Protein AF-A0A9E5PLN3-F1 (afdb_monomer_lite)

Sequence (137 aa):
MQHKYHWGDFGAITVQDPLSGEPTGYPQFKKYLASNLAGMTVNLRQGQTDNARRQFEGFRERFAALSNSCRGCHEKESRYFVDREMQDAVAELGRVFKSRTVPADAVAALAQKIGRESCSKCHLVHVPASLSGVSRR

Structure (mmCIF, N/CA/C/O backbone):
data_AF-A0A9E5PLN3-F1
#
_entry.id   AF-A0A9E5PLN3-F1
#
loop_
_atom_site.group_PDB
_atom_site.id
_atom_site.type_symbol
_atom_site.label_atom_id
_atom_site.label_alt_id
_atom_site.label_comp_id
_atom_site.label_asym_id
_atom_site.label_entity_id
_atom_site.label_seq_id
_atom_site.pdbx_PDB_ins_code
_atom_site.Cartn_x
_atom_site.Cartn_y
_atom_site.Cartn_z
_atom_site.occupancy
_atom_site.B_iso_or_equiv
_atom_site.auth_seq_id
_atom_site.auth_comp_id
_atom_site.auth_asym_id
_atom_site.auth_atom_id
_atom_site.pdbx_PDB_model_num
ATOM 1 N N . MET A 1 1 ? 26.065 13.540 -21.372 1.00 37.78 1 MET A N 1
ATOM 2 C CA . MET A 1 1 ? 26.007 12.363 -20.472 1.00 37.78 1 MET A CA 1
ATOM 3 C C . MET A 1 1 ? 24.552 11.962 -20.313 1.00 37.78 1 MET A C 1
ATOM 5 O O . MET A 1 1 ? 23.839 12.713 -19.673 1.00 37.78 1 MET A O 1
ATOM 9 N N . GLN A 1 2 ? 24.118 10.877 -20.955 1.00 43.66 2 GLN A N 1
ATOM 10 C CA . GLN A 1 2 ? 22.781 10.237 -20.936 1.00 43.66 2 GLN A CA 1
ATOM 11 C C . GLN A 1 2 ? 22.874 9.301 -22.158 1.00 43.66 2 GLN A C 1
ATOM 13 O O . GLN A 1 2 ? 23.198 9.790 -23.227 1.00 43.66 2 GLN A O 1
ATOM 18 N N . HIS A 1 3 ? 22.893 7.971 -22.107 1.00 40.16 3 HIS A N 1
ATOM 19 C CA . HIS A 1 3 ? 21.947 7.024 -21.536 1.00 40.16 3 HIS A CA 1
ATOM 20 C C . HIS A 1 3 ? 22.723 5.724 -21.252 1.00 40.16 3 HIS A C 1
ATOM 22 O O . HIS A 1 3 ? 23.268 5.129 -22.176 1.00 40.16 3 HIS A O 1
ATOM 28 N N . LYS A 1 4 ? 22.831 5.290 -19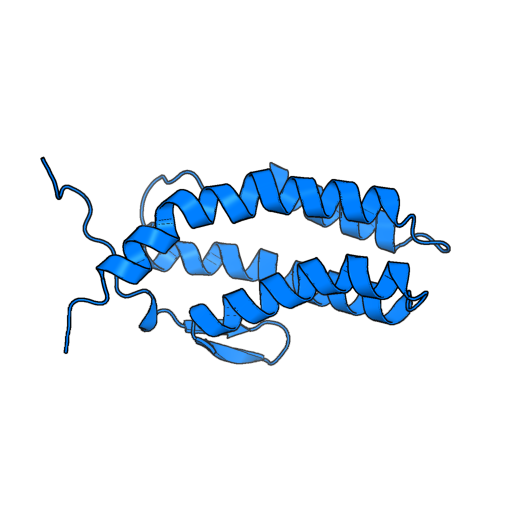.992 1.00 45.66 4 LYS A N 1
ATOM 29 C CA . LYS A 1 4 ? 23.442 3.984 -19.648 1.00 45.66 4 LYS A CA 1
ATOM 30 C C . LYS A 1 4 ? 22.412 2.961 -19.155 1.00 45.66 4 LYS A C 1
ATOM 32 O O . LYS A 1 4 ? 22.775 1.839 -18.829 1.00 45.66 4 LYS A O 1
ATOM 37 N N . TYR A 1 5 ? 21.140 3.358 -19.110 1.00 54.81 5 TYR A N 1
ATOM 38 C CA . TYR A 1 5 ? 20.028 2.541 -18.643 1.00 54.81 5 TYR A CA 1
ATOM 39 C C . TYR A 1 5 ? 18.953 2.495 -19.727 1.00 54.81 5 TYR A C 1
ATOM 41 O O . TYR A 1 5 ? 18.386 3.530 -20.081 1.00 54.81 5 TYR A O 1
ATOM 49 N N . HIS A 1 6 ? 18.706 1.298 -20.256 1.00 61.59 6 HIS A N 1
ATOM 50 C CA . HIS A 1 6 ? 17.551 1.003 -21.095 1.00 61.59 6 HIS A CA 1
ATOM 51 C C . HIS A 1 6 ? 16.418 0.561 -20.172 1.00 61.59 6 HIS A C 1
ATOM 53 O O . HIS A 1 6 ? 16.505 -0.489 -19.539 1.00 61.59 6 HIS A O 1
ATOM 59 N N . TRP A 1 7 ? 15.392 1.398 -20.049 1.00 74.06 7 TRP A N 1
ATOM 60 C CA . TRP A 1 7 ? 14.181 1.071 -19.303 1.00 74.06 7 TRP A CA 1
ATOM 61 C C . TRP A 1 7 ? 13.188 0.374 -20.233 1.00 74.06 7 TRP A C 1
ATOM 63 O O . TRP A 1 7 ? 13.032 0.790 -21.381 1.00 74.06 7 TRP A O 1
ATOM 73 N N . GLY A 1 8 ? 12.541 -0.686 -19.748 1.00 75.56 8 GLY A N 1
ATOM 74 C CA . GLY A 1 8 ? 11.485 -1.377 -20.490 1.00 75.56 8 GLY A CA 1
ATOM 75 C C . GLY A 1 8 ? 10.203 -0.546 -20.613 1.00 75.56 8 GLY A C 1
ATOM 76 O O . GLY A 1 8 ? 10.054 0.502 -19.978 1.00 75.56 8 GLY A O 1
ATOM 77 N N . ASP A 1 9 ? 9.253 -1.035 -21.411 1.00 82.06 9 ASP A N 1
ATOM 78 C CA . ASP A 1 9 ? 7.926 -0.429 -21.522 1.00 82.06 9 ASP A CA 1
ATOM 79 C C . ASP A 1 9 ? 7.068 -0.772 -20.293 1.00 82.06 9 ASP A C 1
ATOM 81 O O . ASP A 1 9 ? 6.561 -1.884 -20.144 1.00 82.06 9 ASP A O 1
ATOM 85 N N . PHE A 1 10 ? 6.872 0.212 -19.414 1.00 82.88 10 PHE A N 1
ATOM 86 C CA . PHE A 1 10 ? 6.015 0.077 -18.235 1.00 82.88 10 PHE A CA 1
ATOM 87 C C . PHE A 1 10 ? 4.538 -0.160 -18.587 1.00 82.88 10 PHE A C 1
ATOM 89 O O . PHE A 1 10 ? 3.806 -0.706 -17.762 1.00 82.88 10 PHE A O 1
ATOM 96 N N . GLY A 1 11 ? 4.089 0.253 -19.777 1.00 83.62 11 GLY A N 1
ATOM 97 C CA . GLY A 1 11 ? 2.731 0.028 -20.274 1.00 83.62 11 GLY A CA 1
ATOM 98 C C . GLY A 1 11 ? 2.473 -1.423 -20.678 1.00 83.62 11 GLY A C 1
ATOM 99 O O . GLY A 1 11 ? 1.337 -1.881 -20.583 1.00 83.62 11 GLY A O 1
ATOM 100 N N . ALA A 1 12 ? 3.522 -2.158 -21.049 1.00 85.69 12 ALA A N 1
ATOM 101 C CA . ALA A 1 12 ? 3.446 -3.583 -21.360 1.00 85.69 12 ALA A CA 1
ATOM 102 C C . ALA A 1 12 ? 3.421 -4.474 -20.101 1.00 85.69 12 ALA A C 1
ATOM 104 O O . ALA A 1 12 ? 3.084 -5.656 -20.184 1.00 85.69 12 ALA A O 1
ATOM 105 N N . ILE A 1 13 ? 3.755 -3.929 -18.923 1.00 88.31 13 ILE A N 1
ATOM 106 C CA . ILE A 1 13 ? 3.745 -4.692 -17.671 1.00 88.31 13 ILE A CA 1
ATOM 107 C C . ILE A 1 13 ? 2.298 -4.966 -17.253 1.00 88.31 13 ILE A C 1
ATOM 109 O O . ILE A 1 13 ? 1.513 -4.053 -16.981 1.00 88.31 13 ILE A O 1
ATOM 113 N N . THR A 1 14 ? 1.981 -6.250 -17.121 1.00 91.94 14 THR A N 1
ATOM 114 C CA . THR A 1 14 ? 0.718 -6.734 -16.563 1.00 91.94 14 THR A CA 1
ATOM 115 C C . THR A 1 14 ? 0.990 -7.438 -15.241 1.00 91.94 14 THR A C 1
ATOM 117 O O . THR A 1 14 ? 1.942 -8.207 -15.119 1.00 91.94 14 THR A O 1
ATOM 120 N N . VAL A 1 15 ? 0.162 -7.160 -14.237 1.00 92.75 15 VAL A N 1
ATOM 121 C CA . VAL A 1 15 ? 0.219 -7.789 -12.917 1.00 92.75 15 VAL A CA 1
ATOM 122 C C . VAL A 1 15 ? -1.103 -8.494 -12.672 1.00 92.75 15 VAL A C 1
ATOM 124 O O . VAL A 1 15 ? -2.167 -7.916 -12.877 1.00 92.75 15 VAL A O 1
ATOM 127 N N . GLN A 1 16 ? -1.036 -9.736 -12.212 1.00 94.69 16 GLN A N 1
ATOM 128 C CA . GLN A 1 16 ? -2.202 -10.454 -11.718 1.00 94.69 16 GLN A CA 1
ATOM 129 C C . GLN A 1 16 ? -2.685 -9.776 -10.426 1.00 94.69 16 GLN A C 1
ATOM 131 O O . GLN A 1 16 ? -1.978 -9.834 -9.418 1.00 94.69 16 GLN A O 1
ATOM 136 N N . ASP A 1 17 ? -3.837 -9.094 -10.440 1.00 96.06 17 ASP A N 1
ATOM 137 C CA . ASP A 1 17 ? -4.349 -8.442 -9.226 1.00 96.06 17 ASP A CA 1
ATOM 138 C C . ASP A 1 17 ? -4.870 -9.516 -8.255 1.00 96.06 17 ASP A C 1
ATOM 140 O O . ASP A 1 17 ? -5.814 -10.232 -8.601 1.00 96.06 17 ASP A O 1
ATOM 144 N N . PRO A 1 18 ? -4.283 -9.657 -7.050 1.00 96.25 18 PRO A N 1
ATOM 145 C CA . PRO A 1 18 ? -4.654 -10.721 -6.120 1.00 96.25 18 PRO A CA 1
ATOM 146 C C . PRO A 1 18 ? -6.077 -10.580 -5.569 1.00 96.25 18 PRO A C 1
ATOM 148 O O . PRO A 1 18 ? -6.599 -11.537 -5.007 1.00 96.25 18 PRO A O 1
ATOM 151 N N . LEU A 1 19 ? -6.708 -9.408 -5.705 1.00 96.19 19 LEU A N 1
ATOM 152 C CA . LEU A 1 19 ? -8.065 -9.182 -5.202 1.00 96.19 19 LEU A CA 1
ATOM 153 C C . LEU A 1 19 ? -9.143 -9.568 -6.212 1.00 96.19 19 LEU A C 1
ATOM 155 O O . LEU A 1 19 ? -10.178 -10.095 -5.817 1.00 96.19 19 LEU A O 1
ATOM 159 N N . SER A 1 20 ? -8.934 -9.260 -7.492 1.00 95.44 20 SER A N 1
ATOM 160 C CA . SER A 1 20 ? -9.908 -9.559 -8.546 1.00 95.44 20 SER A CA 1
ATOM 161 C C . SER A 1 20 ? -9.632 -10.881 -9.252 1.00 95.44 20 SER A C 1
ATOM 163 O O . SER A 1 20 ? -10.548 -11.442 -9.836 1.00 95.44 20 SER A O 1
ATOM 165 N N . GLY A 1 21 ? -8.389 -11.373 -9.229 1.00 94.75 21 GLY A N 1
ATOM 166 C CA . GLY A 1 21 ? -7.984 -12.495 -10.073 1.00 94.75 21 GLY A CA 1
ATOM 167 C C . GLY A 1 21 ? -7.851 -12.119 -11.552 1.00 94.75 21 GLY A C 1
ATOM 168 O O . GLY A 1 21 ? -7.608 -12.996 -12.376 1.00 94.75 21 GLY A O 1
ATOM 169 N N . GLU A 1 22 ? -7.901 -10.827 -11.894 1.00 94.88 22 GLU A N 1
ATOM 170 C CA . GLU A 1 22 ? -7.814 -10.350 -13.277 1.00 94.88 22 GLU A CA 1
ATOM 171 C C . GLU A 1 22 ? -6.419 -9.799 -13.635 1.00 94.88 22 GLU A C 1
ATOM 173 O O . GLU A 1 22 ? -5.786 -9.106 -12.817 1.00 94.88 22 GLU A O 1
ATOM 178 N N . PRO A 1 23 ? -5.938 -10.031 -14.872 1.00 95.44 23 PRO A N 1
ATOM 179 C CA . PRO A 1 23 ? -4.765 -9.349 -15.402 1.00 95.44 23 PRO A CA 1
ATOM 180 C C . PRO A 1 23 ? -4.997 -7.834 -15.425 1.00 95.44 23 PRO A C 1
ATOM 182 O O . PRO A 1 23 ? -5.902 -7.328 -16.084 1.00 95.44 23 PRO A O 1
ATOM 185 N N . THR A 1 24 ? -4.166 -7.088 -14.702 1.00 95.25 24 THR A N 1
ATOM 186 C CA . THR A 1 24 ? -4.302 -5.638 -14.545 1.00 95.25 24 THR A CA 1
ATOM 187 C C . THR A 1 24 ? -3.045 -4.933 -15.038 1.00 95.25 24 THR A C 1
ATOM 189 O O . THR A 1 24 ? -1.930 -5.251 -14.623 1.00 95.25 24 THR A O 1
ATOM 192 N N . GLY A 1 25 ? -3.215 -3.926 -15.897 1.00 93.75 25 GLY A N 1
ATOM 193 C CA . GLY A 1 25 ? -2.099 -3.100 -16.356 1.00 93.75 25 GLY A CA 1
ATOM 194 C C . GLY A 1 25 ? -1.401 -2.395 -15.189 1.00 93.75 25 GLY A C 1
ATOM 195 O O . GLY A 1 25 ? -2.054 -1.866 -14.283 1.00 93.75 25 GLY A O 1
ATOM 196 N N . TYR A 1 26 ? -0.069 -2.347 -15.217 1.00 91.31 26 TYR A N 1
ATOM 197 C CA . TYR A 1 26 ? 0.745 -1.823 -14.117 1.00 91.31 26 TYR A CA 1
ATOM 198 C C . TYR A 1 26 ? 0.345 -0.412 -13.638 1.00 91.31 26 TYR A C 1
ATOM 200 O O . TYR A 1 26 ? 0.242 -0.218 -12.422 1.00 91.31 26 TYR A O 1
ATOM 208 N N . PRO A 1 27 ? 0.011 0.565 -14.512 1.00 90.94 27 PRO A N 1
ATOM 209 C CA . PRO A 1 27 ? -0.472 1.873 -14.060 1.00 90.94 27 PRO A CA 1
ATOM 210 C C . PRO A 1 27 ? -1.768 1.794 -13.243 1.00 90.94 27 PRO A C 1
ATOM 212 O O . PRO A 1 27 ? -1.918 2.499 -12.244 1.00 90.94 27 PRO A O 1
ATOM 215 N N . GLN A 1 28 ? -2.704 0.929 -13.641 1.00 94.56 28 GLN A N 1
ATOM 216 C CA . GLN A 1 28 ? -3.973 0.754 -12.938 1.00 94.56 28 GLN A CA 1
ATOM 217 C C . GLN A 1 28 ? -3.772 0.021 -11.608 1.00 94.56 28 GLN A C 1
ATOM 219 O O . GLN A 1 28 ? -4.300 0.450 -10.582 1.00 94.56 28 GLN A O 1
ATOM 224 N N . PHE A 1 29 ? -2.928 -1.011 -11.599 1.00 95.75 29 PHE A N 1
ATOM 225 C CA . PHE A 1 29 ? -2.541 -1.723 -10.384 1.00 95.75 29 PHE A CA 1
ATOM 226 C C . PHE A 1 29 ? -1.941 -0.772 -9.334 1.00 95.75 29 PHE A C 1
ATOM 228 O O . PHE A 1 29 ? -2.313 -0.809 -8.160 1.00 95.75 29 PHE A O 1
ATOM 235 N N . LYS A 1 30 ? -1.068 0.156 -9.755 1.00 94.56 30 LYS A N 1
ATOM 236 C 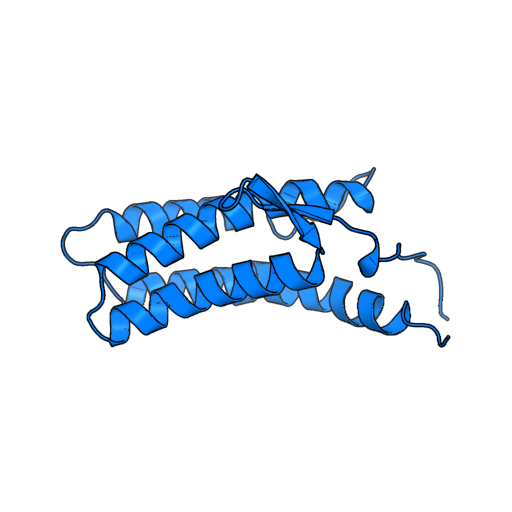CA . LYS A 1 30 ? -0.483 1.179 -8.870 1.00 94.56 30 LYS A CA 1
ATOM 237 C C . LYS A 1 30 ? -1.513 2.150 -8.308 1.00 94.56 30 LYS A C 1
ATOM 239 O O . LYS A 1 30 ? -1.410 2.508 -7.135 1.00 94.56 30 LYS A O 1
ATOM 244 N N . LYS A 1 31 ? -2.513 2.547 -9.103 1.00 95.81 31 LYS A N 1
ATOM 245 C CA . LYS A 1 31 ? -3.634 3.363 -8.612 1.00 95.81 31 LYS A CA 1
ATOM 246 C C . LYS A 1 31 ? -4.407 2.620 -7.528 1.00 95.81 31 LYS A C 1
ATOM 248 O O . LYS A 1 31 ? -4.621 3.188 -6.465 1.00 95.81 31 LYS A O 1
ATOM 253 N N . TYR A 1 32 ? -4.751 1.351 -7.750 1.00 97.94 32 TYR A N 1
ATOM 254 C CA . TYR A 1 32 ? -5.445 0.544 -6.744 1.00 97.94 32 TYR A CA 1
ATOM 255 C C . TYR A 1 32 ? -4.643 0.402 -5.447 1.00 97.94 32 TYR A C 1
ATOM 257 O O . TYR A 1 32 ? -5.188 0.634 -4.368 1.00 97.94 32 TYR A O 1
ATOM 265 N N . LEU A 1 33 ? -3.344 0.108 -5.548 1.00 97.62 33 LEU A N 1
ATOM 266 C CA . LEU A 1 33 ? -2.450 0.036 -4.391 1.00 97.62 33 LEU A CA 1
ATOM 267 C C . LEU A 1 33 ? -2.420 1.360 -3.605 1.00 97.62 33 LEU A C 1
ATOM 269 O O . LEU A 1 33 ? -2.559 1.359 -2.382 1.00 97.62 33 LEU A O 1
ATOM 273 N N . ALA A 1 34 ? -2.277 2.495 -4.297 1.00 97.31 34 ALA A N 1
ATOM 274 C CA . ALA A 1 34 ? -2.277 3.817 -3.670 1.00 97.31 34 ALA A CA 1
ATOM 275 C C . ALA A 1 34 ? -3.631 4.152 -3.019 1.00 97.31 34 ALA A C 1
ATOM 277 O O . ALA A 1 34 ? -3.667 4.672 -1.902 1.00 97.31 34 ALA A O 1
ATOM 278 N N . SER A 1 35 ? -4.741 3.811 -3.680 1.00 98.25 35 SER A N 1
ATOM 279 C CA . SER A 1 35 ? -6.090 3.972 -3.133 1.00 98.25 35 SER A CA 1
ATOM 280 C C . SER A 1 35 ? -6.284 3.166 -1.853 1.00 98.25 35 SER A C 1
ATOM 282 O O . SER A 1 35 ? -6.863 3.692 -0.905 1.00 98.25 35 SER A O 1
ATOM 284 N N . ASN A 1 36 ? -5.761 1.937 -1.778 1.00 98.62 36 ASN A N 1
ATOM 285 C CA . ASN A 1 36 ? -5.826 1.151 -0.548 1.00 98.62 36 ASN A CA 1
ATOM 286 C C . ASN A 1 36 ? -5.031 1.789 0.597 1.00 98.62 36 ASN A C 1
ATOM 288 O O . ASN A 1 36 ? -5.543 1.901 1.713 1.00 98.62 36 ASN A O 1
ATOM 292 N N . LEU A 1 37 ? -3.813 2.269 0.318 1.00 98.25 37 LEU A N 1
ATOM 293 C CA . LEU A 1 37 ? -2.985 2.945 1.319 1.00 98.25 37 LEU A CA 1
ATOM 294 C C . LEU A 1 37 ? -3.682 4.185 1.895 1.00 98.25 37 LEU A C 1
ATOM 296 O O . LEU A 1 37 ? -3.775 4.342 3.113 1.00 98.25 37 LEU A O 1
ATOM 300 N N . ALA A 1 38 ? -4.213 5.047 1.025 1.00 97.94 38 ALA A N 1
ATOM 301 C CA . ALA A 1 38 ? -4.935 6.247 1.438 1.00 97.94 38 ALA A CA 1
ATOM 302 C C . ALA A 1 38 ? -6.238 5.900 2.180 1.00 97.94 38 ALA A C 1
ATOM 304 O O . ALA A 1 38 ? -6.521 6.458 3.247 1.00 97.94 38 ALA A O 1
ATOM 305 N N . GLY A 1 39 ? -6.996 4.939 1.644 1.00 98.25 39 GLY A N 1
ATOM 306 C CA . GLY A 1 39 ? -8.292 4.509 2.155 1.00 98.25 39 GLY A CA 1
ATOM 307 C C . GLY A 1 39 ? -8.252 4.038 3.606 1.00 98.25 39 GLY A C 1
ATOM 308 O O . GLY A 1 39 ? -9.185 4.328 4.348 1.00 98.25 39 GLY A O 1
ATOM 309 N N . MET A 1 40 ? -7.166 3.394 4.052 1.00 98.38 40 MET A N 1
ATOM 310 C CA . MET A 1 40 ? -6.986 3.027 5.465 1.00 98.38 40 MET A CA 1
ATOM 311 C C . MET A 1 40 ? -7.157 4.235 6.397 1.00 98.38 40 MET A C 1
ATOM 313 O O . MET A 1 40 ? -7.955 4.205 7.331 1.00 98.38 40 MET A O 1
ATOM 317 N N . THR A 1 41 ? -6.421 5.316 6.126 1.00 96.75 41 THR A N 1
ATOM 318 C CA . THR A 1 41 ? -6.410 6.511 6.985 1.00 96.75 41 THR A CA 1
ATOM 319 C C . THR A 1 41 ? -7.690 7.333 6.858 1.00 96.75 41 THR A C 1
ATOM 321 O O . THR A 1 41 ? -8.205 7.823 7.863 1.00 96.75 41 THR A O 1
ATOM 324 N N . VAL A 1 42 ? -8.235 7.451 5.643 1.00 98.06 42 VAL A N 1
ATOM 325 C CA . VAL A 1 42 ? -9.494 8.162 5.383 1.00 98.06 42 VAL A CA 1
ATOM 326 C C . VAL A 1 42 ? -10.657 7.480 6.101 1.00 98.06 42 VAL A C 1
ATOM 328 O O . VAL A 1 42 ? -11.394 8.143 6.827 1.00 98.06 42 VAL A O 1
ATOM 331 N N . ASN A 1 43 ? -10.781 6.158 5.974 1.00 98.44 43 ASN A N 1
ATOM 332 C CA . ASN A 1 43 ? -11.879 5.412 6.584 1.00 98.44 43 ASN A CA 1
ATOM 333 C C . ASN A 1 43 ? -11.818 5.460 8.115 1.00 98.44 43 ASN A C 1
ATOM 335 O O . ASN A 1 43 ? -12.851 5.646 8.752 1.00 98.44 43 ASN A O 1
ATOM 339 N N . LEU A 1 44 ? -10.624 5.377 8.720 1.00 97.44 44 LEU A N 1
ATOM 340 C CA . LEU A 1 44 ? -10.478 5.529 10.175 1.00 97.44 44 LEU A CA 1
ATOM 341 C C . LEU A 1 44 ? -10.911 6.915 10.659 1.00 97.44 44 LEU A C 1
ATOM 343 O O . LEU A 1 44 ? -11.633 7.010 11.647 1.00 97.44 44 LEU A O 1
ATOM 347 N N . ARG A 1 45 ? -10.537 7.983 9.942 1.00 95.88 45 ARG A N 1
ATOM 348 C CA . ARG A 1 45 ? -10.972 9.356 10.264 1.00 95.88 45 ARG A CA 1
ATOM 349 C C . ARG A 1 45 ? -12.488 9.532 10.183 1.00 95.88 45 ARG A C 1
ATOM 351 O O . ARG A 1 45 ? -13.037 10.367 10.888 1.00 95.88 45 ARG A O 1
ATOM 358 N N . GLN A 1 46 ? -13.155 8.743 9.345 1.00 97.12 46 GLN A N 1
ATOM 359 C CA . GLN A 1 46 ? -14.612 8.731 9.199 1.00 97.12 46 GLN A CA 1
ATOM 360 C C . GLN A 1 46 ? -15.311 7.744 10.153 1.00 97.12 46 GLN A C 1
ATOM 362 O O . GLN A 1 46 ? -16.516 7.542 10.042 1.00 97.12 46 GLN A O 1
ATOM 367 N N . GLY A 1 47 ? -14.579 7.084 11.058 1.00 96.62 47 GLY A N 1
ATOM 368 C CA . GLY A 1 47 ? -15.128 6.062 11.959 1.00 96.62 47 GLY A CA 1
ATOM 369 C C . GLY A 1 47 ? -15.467 4.727 11.280 1.00 96.62 47 GLY A C 1
ATOM 370 O O . GLY A 1 47 ? -15.969 3.808 11.926 1.00 96.62 47 GLY A O 1
ATOM 371 N N . GLN A 1 48 ? -15.156 4.571 9.992 1.00 97.94 48 GLN A N 1
ATOM 372 C CA . GLN A 1 48 ? -15.454 3.384 9.192 1.00 97.94 48 GLN A CA 1
ATOM 373 C C . GLN A 1 48 ? -14.376 2.302 9.368 1.00 97.94 48 GLN A C 1
ATOM 375 O O . GLN A 1 48 ? -13.645 1.952 8.438 1.00 97.94 48 GLN A O 1
ATOM 380 N N . THR A 1 49 ? -14.261 1.769 10.583 1.00 97.31 49 THR A N 1
ATOM 381 C CA . THR A 1 49 ? -13.182 0.837 10.956 1.00 97.31 49 THR A CA 1
ATOM 382 C C . THR A 1 49 ? -13.157 -0.426 10.087 1.00 97.31 49 THR A C 1
ATOM 384 O O . THR A 1 49 ? -12.084 -0.848 9.658 1.00 97.31 49 THR A O 1
ATOM 387 N N . ASP A 1 50 ? -14.315 -0.999 9.754 1.00 97.62 50 ASP A N 1
ATOM 388 C CA . ASP A 1 50 ? -14.381 -2.204 8.914 1.00 97.62 50 ASP A CA 1
ATOM 389 C C . ASP A 1 50 ? -13.923 -1.935 7.482 1.00 97.62 50 ASP A C 1
ATOM 391 O O . ASP A 1 50 ? -13.169 -2.720 6.902 1.00 97.62 50 ASP A O 1
ATOM 395 N N . ASN A 1 51 ? -14.288 -0.778 6.929 1.00 98.25 51 ASN A N 1
ATOM 396 C CA . ASN A 1 51 ? -13.780 -0.362 5.628 1.00 98.25 51 ASN A CA 1
ATOM 397 C C . ASN A 1 51 ? -12.266 -0.145 5.690 1.00 98.25 51 ASN A C 1
ATOM 399 O O . ASN A 1 51 ? -11.565 -0.534 4.763 1.00 98.25 51 ASN A O 1
ATOM 403 N N . ALA A 1 52 ? -11.729 0.432 6.769 1.00 98.31 52 ALA A N 1
ATOM 404 C CA . ALA A 1 52 ? -10.284 0.588 6.933 1.00 98.31 52 ALA A CA 1
ATOM 405 C C . ALA A 1 52 ? -9.544 -0.760 6.963 1.00 98.31 52 ALA A C 1
ATOM 407 O O . ALA A 1 52 ? -8.504 -0.889 6.318 1.00 98.31 52 ALA A O 1
ATOM 408 N N . ARG A 1 53 ? -10.102 -1.779 7.634 1.00 98.31 53 ARG A N 1
ATOM 409 C CA . ARG A 1 53 ? -9.560 -3.152 7.638 1.00 98.31 53 ARG A CA 1
ATOM 410 C C . ARG A 1 53 ? -9.517 -3.744 6.230 1.00 98.31 53 ARG A C 1
ATOM 412 O O . ARG A 1 53 ? -8.474 -4.238 5.816 1.00 98.31 53 ARG A O 1
ATOM 419 N N . ARG A 1 54 ? -10.604 -3.609 5.462 1.00 98.31 54 ARG A N 1
ATOM 420 C CA . ARG A 1 54 ? -10.655 -4.066 4.059 1.00 98.31 54 ARG A CA 1
ATOM 421 C C . ARG A 1 54 ? -9.637 -3.340 3.178 1.00 98.31 54 ARG A C 1
ATOM 423 O O . ARG A 1 54 ? -9.004 -3.958 2.328 1.00 98.31 54 ARG A O 1
ATOM 430 N N . GLN A 1 55 ? -9.446 -2.034 3.388 1.00 98.62 55 GLN A N 1
ATOM 431 C CA . GLN A 1 55 ? -8.411 -1.275 2.679 1.00 98.62 55 GLN A CA 1
ATOM 432 C C . GLN A 1 55 ? -7.005 -1.769 3.039 1.00 98.62 55 GLN A C 1
ATOM 434 O O . GLN A 1 55 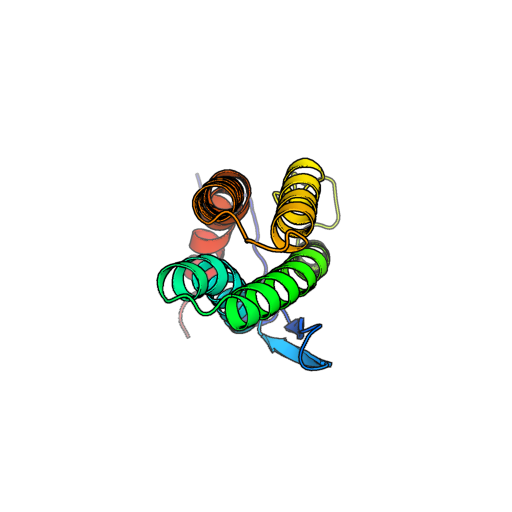? -6.170 -1.904 2.150 1.00 98.62 55 GLN A O 1
ATOM 439 N N . PHE A 1 56 ? -6.748 -2.090 4.309 1.00 98.62 56 PHE A N 1
ATOM 440 C CA . PHE A 1 56 ? -5.479 -2.683 4.725 1.00 98.62 56 PHE A CA 1
ATOM 441 C C . PHE A 1 56 ? -5.229 -4.042 4.069 1.00 98.62 56 PHE A C 1
ATOM 443 O O . PHE A 1 56 ? -4.148 -4.261 3.529 1.00 98.62 56 PHE A O 1
ATOM 450 N N . GLU A 1 57 ? -6.214 -4.938 4.083 1.00 98.38 57 GLU A N 1
ATOM 451 C CA . GLU A 1 57 ? -6.093 -6.252 3.446 1.00 98.38 57 GLU A CA 1
ATOM 452 C C . GLU A 1 57 ? -5.789 -6.104 1.954 1.00 98.38 57 GLU A C 1
ATOM 454 O O . GLU A 1 57 ? -4.821 -6.683 1.463 1.00 98.38 57 GLU A O 1
ATOM 459 N N . GLY A 1 58 ? -6.526 -5.233 1.257 1.00 98.38 58 GLY A N 1
ATOM 460 C CA . GLY A 1 58 ? -6.265 -4.945 -0.150 1.00 98.38 58 GLY A CA 1
ATOM 461 C C . GLY A 1 58 ? -4.869 -4.380 -0.409 1.00 98.38 58 GLY A C 1
ATOM 462 O O . GLY A 1 58 ? -4.192 -4.797 -1.350 1.00 98.38 58 GLY A O 1
ATOM 463 N N . PHE A 1 59 ? -4.407 -3.472 0.455 1.00 98.56 59 PHE A N 1
ATOM 464 C CA . PHE A 1 59 ? -3.050 -2.940 0.386 1.00 98.56 59 PHE A CA 1
ATOM 465 C C . PHE A 1 59 ? -2.004 -4.041 0.585 1.00 98.56 59 PHE A C 1
ATOM 467 O O . PHE A 1 59 ? -1.070 -4.125 -0.205 1.00 98.56 59 PHE A O 1
ATOM 474 N N . ARG A 1 60 ? -2.164 -4.892 1.607 1.00 97.94 60 ARG A N 1
ATOM 475 C CA . ARG A 1 60 ? -1.232 -5.977 1.939 1.00 97.94 60 ARG A CA 1
ATOM 476 C C . ARG A 1 60 ? -1.040 -6.923 0.760 1.00 97.94 60 ARG A C 1
ATOM 478 O O . ARG A 1 60 ? 0.098 -7.154 0.355 1.00 97.94 60 ARG A O 1
ATOM 485 N N . GLU A 1 61 ? -2.133 -7.435 0.199 1.00 97.12 61 GLU A N 1
ATOM 486 C CA . GLU A 1 61 ? -2.067 -8.394 -0.909 1.00 97.12 61 GLU A CA 1
ATOM 487 C C . GLU A 1 61 ? -1.416 -7.767 -2.149 1.00 97.12 61 GLU A C 1
ATOM 489 O O . GLU A 1 61 ? -0.494 -8.335 -2.739 1.00 97.12 61 GLU A O 1
ATOM 494 N N . ARG A 1 62 ? -1.816 -6.542 -2.518 1.00 97.19 62 ARG A N 1
ATOM 495 C CA . ARG A 1 62 ? -1.229 -5.845 -3.673 1.00 97.19 62 ARG A CA 1
ATOM 496 C C . ARG A 1 62 ? 0.229 -5.444 -3.439 1.00 97.19 62 ARG A C 1
ATOM 498 O O . ARG A 1 62 ? 1.022 -5.478 -4.376 1.00 97.19 62 ARG A O 1
ATOM 505 N N . PHE A 1 63 ? 0.619 -5.089 -2.215 1.00 95.75 63 PHE A N 1
ATOM 506 C CA . PHE A 1 63 ? 2.009 -4.768 -1.885 1.00 95.75 63 PHE A CA 1
ATOM 507 C C . PHE A 1 63 ? 2.909 -6.008 -1.964 1.00 95.75 63 PHE A C 1
ATOM 509 O O . PHE A 1 63 ? 4.022 -5.926 -2.483 1.00 95.75 63 PHE A O 1
ATOM 516 N N . ALA A 1 64 ? 2.415 -7.171 -1.530 1.00 92.88 64 ALA A N 1
ATOM 517 C CA . ALA A 1 64 ? 3.117 -8.440 -1.693 1.00 92.88 64 ALA A CA 1
ATOM 518 C C . ALA A 1 64 ? 3.286 -8.798 -3.181 1.00 92.88 64 ALA A C 1
ATOM 520 O O . ALA A 1 64 ? 4.408 -9.039 -3.638 1.00 92.88 64 ALA A O 1
ATOM 521 N N . ALA A 1 65 ? 2.200 -8.735 -3.961 1.00 92.06 65 ALA A N 1
ATOM 522 C CA . ALA A 1 65 ? 2.219 -8.994 -5.403 1.00 92.06 65 ALA A CA 1
ATOM 523 C C . ALA A 1 65 ? 3.126 -8.019 -6.174 1.00 92.06 65 ALA A C 1
ATOM 525 O O . ALA A 1 65 ? 3.724 -8.387 -7.189 1.00 92.06 65 ALA A O 1
ATOM 526 N N . LEU A 1 66 ? 3.287 -6.789 -5.674 1.00 90.94 66 LEU A N 1
ATOM 527 C CA . LEU A 1 66 ? 4.121 -5.785 -6.318 1.00 90.94 66 LEU A CA 1
ATOM 528 C C . LEU A 1 66 ? 5.584 -6.226 -6.453 1.00 90.94 66 LEU A C 1
ATOM 530 O O . LEU A 1 66 ? 6.212 -5.918 -7.464 1.00 90.94 66 LEU A O 1
ATOM 534 N N . SER A 1 67 ? 6.122 -6.961 -5.481 1.00 83.88 67 SER A N 1
ATOM 535 C CA . SER A 1 67 ? 7.511 -7.440 -5.530 1.00 83.88 67 SER A CA 1
ATOM 536 C C . SER A 1 67 ? 7.808 -8.308 -6.756 1.00 83.88 67 SER A C 1
ATOM 538 O O . SER A 1 67 ? 8.865 -8.175 -7.374 1.00 83.88 67 SER A O 1
ATOM 540 N N . ASN A 1 68 ? 6.840 -9.120 -7.185 1.00 82.12 68 ASN A N 1
ATOM 541 C CA . ASN A 1 68 ? 6.982 -9.975 -8.359 1.00 82.12 68 ASN A CA 1
ATOM 542 C C . ASN A 1 68 ? 7.033 -9.170 -9.662 1.00 82.12 68 ASN A C 1
ATOM 544 O O . ASN A 1 68 ? 7.742 -9.560 -10.587 1.00 82.12 68 ASN A O 1
ATOM 548 N N . SER A 1 69 ? 6.357 -8.017 -9.718 1.00 83.81 69 SER A N 1
ATOM 549 C CA . SER A 1 69 ? 6.368 -7.152 -10.907 1.00 83.81 69 SER A CA 1
ATOM 550 C C . SER A 1 69 ? 7.757 -6.580 -11.221 1.00 83.81 69 SER A C 1
ATOM 552 O O . SER A 1 69 ? 8.051 -6.274 -12.372 1.00 83.81 69 SER A O 1
ATOM 554 N N . CYS A 1 70 ? 8.644 -6.481 -10.223 1.00 81.94 70 CYS A N 1
ATOM 555 C CA . CYS A 1 70 ? 9.986 -5.935 -10.409 1.00 81.94 70 CYS A CA 1
ATOM 556 C C . CYS A 1 70 ? 10.890 -6.858 -11.242 1.00 81.94 70 CYS A C 1
ATOM 558 O O . CYS A 1 70 ? 11.793 -6.374 -11.923 1.00 81.94 70 CYS A O 1
ATOM 560 N N . ARG A 1 71 ? 10.632 -8.174 -11.232 1.00 77.31 71 ARG A N 1
ATOM 561 C CA . ARG A 1 71 ? 11.444 -9.171 -11.951 1.00 77.31 71 ARG A CA 1
ATOM 562 C C . ARG A 1 71 ? 11.430 -8.971 -13.466 1.00 77.31 71 ARG A C 1
ATOM 564 O O . ARG A 1 71 ? 12.393 -9.347 -14.115 1.00 77.31 71 ARG A O 1
ATOM 571 N N . GLY A 1 72 ? 10.394 -8.327 -14.014 1.00 74.25 72 GLY A N 1
ATOM 572 C CA . GLY A 1 72 ? 10.320 -8.010 -15.445 1.00 74.25 72 GLY A CA 1
ATOM 573 C C . GLY A 1 72 ? 11.380 -7.011 -15.927 1.00 74.25 72 GLY A C 1
ATOM 574 O O . GLY A 1 72 ? 11.595 -6.893 -17.128 1.00 74.25 72 GLY A O 1
ATOM 575 N N . CYS A 1 73 ? 12.043 -6.286 -15.018 1.00 77.12 73 CYS A N 1
ATOM 576 C CA . CYS A 1 73 ? 13.125 -5.350 -15.355 1.00 77.12 73 CYS A CA 1
ATOM 577 C C . CYS A 1 73 ? 14.405 -5.562 -14.5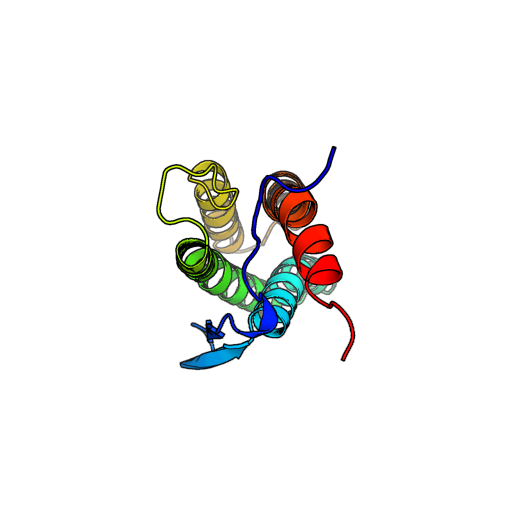26 1.00 77.12 73 CYS A C 1
ATOM 579 O O . CYS A 1 73 ? 15.438 -4.973 -14.837 1.00 77.12 73 CYS A O 1
ATOM 581 N N . HIS A 1 74 ? 14.355 -6.386 -13.475 1.00 78.12 74 HIS A N 1
ATOM 582 C CA . HIS A 1 74 ? 15.461 -6.629 -12.550 1.00 78.12 74 HIS A CA 1
ATOM 583 C C . HIS A 1 74 ? 15.825 -8.120 -12.491 1.00 78.12 74 HIS A C 1
ATOM 585 O O . HIS A 1 74 ? 15.443 -8.840 -11.569 1.00 78.12 74 HIS A O 1
ATOM 591 N N . GLU A 1 75 ? 16.578 -8.582 -13.493 1.00 68.19 75 GLU A N 1
ATOM 592 C CA . GLU A 1 75 ? 17.049 -9.975 -13.597 1.00 68.19 75 GLU A CA 1
ATOM 593 C C . GLU A 1 75 ? 18.295 -10.278 -12.732 1.00 68.19 75 GLU A C 1
ATOM 595 O O . GLU A 1 75 ? 18.580 -11.438 -12.442 1.00 68.19 75 GLU A O 1
ATOM 600 N N . LYS A 1 76 ? 19.043 -9.248 -12.304 1.00 69.44 76 LYS A N 1
ATOM 601 C CA . LYS A 1 76 ? 20.242 -9.334 -11.437 1.00 69.44 76 LYS A CA 1
ATOM 602 C C . LYS A 1 76 ? 20.053 -8.520 -10.149 1.00 69.44 76 LYS A C 1
ATOM 604 O O . LYS A 1 76 ? 19.008 -7.900 -9.973 1.00 69.44 76 LYS A O 1
ATOM 609 N N . GLU A 1 77 ? 21.057 -8.515 -9.260 1.00 57.22 77 GLU A N 1
ATOM 610 C CA . GLU A 1 77 ? 21.031 -7.759 -7.998 1.00 57.22 77 GLU A CA 1
ATOM 611 C C . GLU A 1 77 ? 20.537 -6.322 -8.190 1.00 57.22 77 GLU A C 1
ATOM 613 O O . GLU A 1 77 ? 21.121 -5.507 -8.905 1.00 57.22 77 GLU A O 1
ATOM 618 N N . SER A 1 78 ? 19.448 -6.012 -7.503 1.00 64.81 78 SER A N 1
ATOM 619 C CA . SER A 1 78 ? 18.840 -4.695 -7.481 1.00 64.81 78 SER A CA 1
ATOM 620 C C . SER A 1 78 ? 18.348 -4.414 -6.077 1.00 64.81 78 SER A C 1
ATOM 622 O O . SER A 1 78 ? 17.776 -5.282 -5.413 1.00 64.81 78 SER A O 1
ATOM 624 N N . ARG A 1 79 ? 18.534 -3.175 -5.625 1.00 73.12 79 ARG A N 1
ATOM 625 C CA . ARG A 1 79 ? 17.922 -2.719 -4.384 1.00 73.12 79 ARG A CA 1
ATOM 626 C C . ARG A 1 79 ? 16.417 -2.588 -4.602 1.00 73.12 79 ARG A C 1
ATOM 628 O O . ARG A 1 79 ? 15.966 -1.681 -5.296 1.00 73.12 79 ARG A O 1
ATOM 635 N N . TYR A 1 80 ? 15.650 -3.488 -4.002 1.00 79.44 80 TYR A N 1
ATOM 636 C CA . TYR A 1 80 ? 14.196 -3.397 -3.981 1.00 79.44 80 TYR A CA 1
ATOM 637 C C . TYR A 1 80 ? 13.752 -2.467 -2.851 1.00 79.44 80 TYR A C 1
ATOM 639 O O . TYR A 1 80 ? 14.277 -2.549 -1.748 1.00 79.44 80 TYR A O 1
ATOM 647 N N . PHE A 1 81 ? 12.765 -1.606 -3.107 1.00 83.62 81 PHE A N 1
ATOM 648 C CA . PHE A 1 81 ? 12.137 -0.782 -2.060 1.00 83.62 81 PHE A CA 1
ATOM 649 C C . PHE A 1 81 ? 10.869 -1.434 -1.484 1.00 83.62 81 PHE A C 1
ATOM 651 O O . PHE A 1 81 ? 10.120 -0.810 -0.741 1.00 83.62 81 PHE A O 1
ATOM 658 N N . VAL A 1 82 ? 10.611 -2.690 -1.845 1.00 87.62 82 VAL A N 1
ATOM 659 C CA . VAL A 1 82 ? 9.628 -3.593 -1.217 1.00 87.62 82 VAL A CA 1
ATOM 660 C C . VAL A 1 82 ? 10.358 -4.654 -0.385 1.00 87.62 82 VAL A C 1
ATOM 662 O O . VAL A 1 82 ? 9.997 -5.830 -0.380 1.00 87.62 82 VAL A O 1
ATOM 665 N N . ASP A 1 83 ? 11.451 -4.228 0.245 1.00 87.75 83 ASP A N 1
ATOM 666 C CA . ASP A 1 83 ? 12.371 -5.066 1.003 1.00 87.75 83 ASP A CA 1
ATOM 667 C C . ASP A 1 83 ? 11.777 -5.557 2.330 1.00 87.75 83 ASP A C 1
ATOM 669 O O . ASP A 1 83 ? 10.638 -5.257 2.694 1.00 87.75 83 ASP A O 1
ATOM 673 N N . ARG A 1 84 ? 12.578 -6.339 3.059 1.00 90.38 84 ARG A N 1
ATOM 674 C CA . ARG A 1 84 ? 12.195 -6.917 4.347 1.00 90.38 84 ARG A CA 1
ATOM 675 C C . ARG A 1 84 ? 11.700 -5.863 5.337 1.00 90.38 84 ARG A C 1
ATOM 677 O O . ARG A 1 84 ? 10.696 -6.105 5.992 1.00 90.38 84 ARG A O 1
ATOM 684 N N . GLU A 1 85 ? 12.347 -4.700 5.411 1.00 93.12 85 GLU A N 1
ATOM 685 C CA . GLU A 1 85 ? 11.930 -3.644 6.339 1.00 93.12 85 GLU A CA 1
ATOM 686 C C . GLU A 1 85 ? 10.510 -3.156 6.019 1.00 93.12 85 GLU A C 1
ATOM 688 O O . GLU A 1 85 ? 9.691 -2.948 6.917 1.00 93.12 85 GLU A O 1
ATOM 693 N N . MET A 1 86 ? 10.189 -2.997 4.734 1.00 94.81 86 MET A N 1
ATOM 694 C CA . MET A 1 86 ? 8.851 -2.579 4.320 1.00 94.81 86 MET A CA 1
ATOM 695 C C . MET A 1 86 ? 7.815 -3.691 4.489 1.00 94.81 86 MET A C 1
ATOM 697 O O . MET A 1 86 ? 6.689 -3.402 4.892 1.00 94.81 86 MET A O 1
ATOM 701 N N . GLN A 1 87 ? 8.182 -4.956 4.267 1.00 94.00 87 GLN A N 1
ATOM 702 C CA . GLN A 1 87 ? 7.314 -6.095 4.595 1.00 94.00 87 GLN A CA 1
ATOM 703 C C . GLN A 1 87 ? 7.005 -6.145 6.100 1.00 94.00 87 GLN A C 1
ATOM 705 O O . GLN A 1 87 ? 5.851 -6.340 6.487 1.00 94.00 87 GLN A O 1
ATOM 710 N N . ASP A 1 88 ? 8.001 -5.886 6.949 1.00 96.19 88 ASP A N 1
ATOM 711 C CA . ASP A 1 88 ? 7.832 -5.839 8.402 1.00 96.19 88 ASP A CA 1
ATOM 712 C C . ASP A 1 88 ? 6.904 -4.686 8.825 1.00 96.19 88 ASP A C 1
ATOM 714 O O . ASP A 1 88 ? 6.042 -4.878 9.686 1.00 96.19 88 ASP A O 1
ATOM 718 N N . ALA A 1 89 ? 6.997 -3.519 8.173 1.00 97.69 89 ALA A N 1
ATOM 719 C CA . ALA A 1 89 ? 6.079 -2.398 8.400 1.00 97.69 89 ALA A CA 1
ATOM 720 C C . ALA A 1 89 ? 4.626 -2.732 8.000 1.00 97.69 89 ALA A C 1
ATOM 722 O O . ALA A 1 89 ? 3.683 -2.367 8.707 1.00 97.69 89 ALA A O 1
ATOM 723 N N . VAL A 1 90 ? 4.419 -3.469 6.901 1.00 97.94 90 VAL A N 1
ATOM 724 C CA . VAL A 1 90 ? 3.085 -3.965 6.508 1.00 97.94 90 VAL A CA 1
ATOM 725 C C . VAL A 1 90 ? 2.567 -5.012 7.498 1.00 97.94 90 VAL A C 1
ATOM 727 O O . VAL A 1 90 ? 1.389 -4.996 7.864 1.00 97.94 90 VAL A O 1
ATOM 730 N N . ALA A 1 91 ? 3.433 -5.899 7.987 1.00 98.06 91 ALA A N 1
ATOM 731 C CA . ALA A 1 91 ? 3.074 -6.861 9.024 1.00 98.06 91 ALA A CA 1
ATOM 732 C C . ALA A 1 91 ? 2.701 -6.163 10.344 1.00 98.06 91 ALA A C 1
ATOM 734 O O . ALA A 1 91 ? 1.775 -6.595 11.037 1.00 98.06 91 ALA A O 1
ATOM 735 N N . GLU A 1 92 ? 3.381 -5.066 10.682 1.00 98.19 92 GLU A N 1
ATOM 736 C CA . GLU A 1 92 ? 3.053 -4.230 11.833 1.00 98.19 92 GLU A CA 1
ATOM 737 C C . GLU A 1 92 ? 1.689 -3.557 11.694 1.00 98.19 92 GLU A C 1
ATOM 739 O O . GLU A 1 92 ? 0.885 -3.657 12.623 1.00 98.19 92 GLU A O 1
ATOM 744 N N . LEU A 1 93 ? 1.365 -2.993 10.523 1.00 97.88 93 LEU A N 1
ATOM 745 C CA . LEU A 1 93 ? 0.003 -2.533 10.227 1.00 97.88 93 LEU A CA 1
ATOM 746 C C . LEU A 1 93 ? -1.016 -3.651 10.476 1.00 97.88 93 LEU A C 1
ATOM 748 O O . LEU A 1 93 ? -2.032 -3.425 11.128 1.00 97.88 93 LEU A O 1
ATOM 752 N N . GLY A 1 94 ? -0.720 -4.879 10.045 1.00 97.81 94 GLY A N 1
ATOM 753 C CA . GLY A 1 94 ? -1.589 -6.030 10.290 1.00 97.81 94 GLY A CA 1
ATOM 754 C C . GLY A 1 94 ? -1.812 -6.334 11.767 1.00 97.81 94 GLY A C 1
ATOM 755 O O . GLY A 1 94 ? -2.926 -6.685 12.155 1.00 97.81 94 GLY A O 1
ATOM 756 N N . ARG A 1 95 ? -0.793 -6.165 12.616 1.00 98.06 95 ARG A N 1
ATOM 757 C CA . ARG A 1 95 ? -0.950 -6.280 14.075 1.00 98.06 95 ARG A CA 1
ATOM 758 C C . ARG A 1 95 ? -1.812 -5.149 14.631 1.00 98.06 95 ARG A C 1
ATOM 760 O O . ARG A 1 95 ? -2.720 -5.427 15.408 1.00 98.06 95 ARG A O 1
ATOM 767 N N . VAL A 1 96 ? -1.586 -3.912 14.190 1.00 97.56 96 VAL A N 1
ATOM 768 C CA . VAL A 1 96 ? -2.372 -2.736 14.598 1.00 97.56 96 VAL A CA 1
ATOM 769 C C . VAL A 1 96 ? -3.850 -2.903 14.246 1.00 97.56 96 VAL A C 1
ATOM 771 O O . VAL A 1 96 ? -4.718 -2.654 15.083 1.00 97.56 96 VAL A O 1
ATOM 774 N N . PHE A 1 97 ? -4.148 -3.386 13.040 1.00 97.25 97 PHE A N 1
ATOM 775 C CA . PHE A 1 97 ? -5.519 -3.632 12.620 1.00 97.25 97 PHE A CA 1
ATOM 776 C C . PHE A 1 97 ? -6.175 -4.779 13.393 1.00 97.25 97 PHE A C 1
ATOM 778 O O . PHE A 1 97 ? -7.384 -4.743 13.531 1.00 97.25 97 PHE A O 1
ATOM 785 N N . LYS A 1 98 ? -5.466 -5.752 13.981 1.00 95.81 98 LYS A N 1
ATOM 786 C CA . LYS A 1 98 ? -6.103 -6.810 14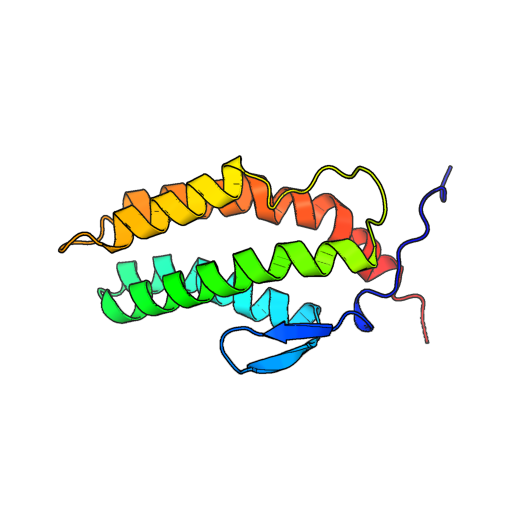.805 1.00 95.81 98 LYS A CA 1
ATOM 787 C C . LYS A 1 98 ? -6.704 -6.304 16.124 1.00 95.81 98 LYS A C 1
ATOM 789 O O . LYS A 1 98 ? -7.531 -6.999 16.709 1.00 95.81 98 LYS A O 1
ATOM 794 N N . SER A 1 99 ? -6.330 -5.113 16.583 1.00 93.06 99 SER A N 1
ATOM 795 C CA . SER A 1 99 ? -6.870 -4.511 17.805 1.00 93.06 99 SER A CA 1
ATOM 796 C C . SER A 1 99 ? -8.375 -4.242 17.701 1.00 93.06 99 SER A C 1
ATOM 798 O O . SER A 1 99 ? -8.875 -3.886 16.632 1.00 93.06 99 SER A O 1
ATOM 800 N N . ARG A 1 100 ? -9.102 -4.361 18.824 1.00 89.81 100 ARG A N 1
ATOM 801 C CA . ARG A 1 100 ? -10.544 -4.042 18.896 1.00 89.81 100 ARG A CA 1
ATOM 802 C C . ARG A 1 100 ? -10.813 -2.584 18.525 1.00 89.81 100 ARG A C 1
ATOM 804 O O . ARG A 1 100 ? -11.693 -2.300 17.721 1.00 89.81 100 ARG A O 1
ATOM 811 N N . THR A 1 101 ? -10.007 -1.685 19.078 1.00 92.75 101 THR A N 1
ATOM 812 C CA . THR A 1 101 ? -9.968 -0.273 18.700 1.00 92.75 101 THR A CA 1
ATOM 813 C C . THR A 1 101 ? -8.705 -0.058 17.883 1.00 92.75 101 THR A C 1
ATOM 815 O O . THR A 1 101 ? -7.610 -0.296 18.389 1.00 92.75 101 THR A O 1
ATOM 818 N N . VAL A 1 102 ? -8.845 0.342 16.618 1.00 96.81 102 VAL A N 1
ATOM 819 C CA . VAL A 1 102 ? -7.697 0.564 15.729 1.00 96.81 102 VAL A CA 1
ATOM 820 C C . VAL A 1 102 ? -7.105 1.950 16.017 1.00 96.81 102 VAL A C 1
ATOM 822 O O . VAL A 1 102 ? -7.795 2.947 15.795 1.00 96.81 102 VAL A O 1
ATOM 825 N N . PRO A 1 103 ? -5.854 2.056 16.502 1.00 96.38 103 PRO A N 1
ATOM 826 C CA . PRO A 1 103 ? -5.233 3.346 16.790 1.00 96.38 103 PRO A CA 1
ATOM 827 C C . PRO A 1 103 ? -4.871 4.076 15.487 1.00 96.38 103 PRO A C 1
ATOM 829 O O . PRO A 1 103 ? -3.902 3.729 14.809 1.00 96.38 103 PRO A O 1
ATOM 832 N N . ALA A 1 104 ? -5.655 5.100 15.136 1.00 96.00 104 ALA A N 1
ATOM 833 C CA . ALA A 1 104 ? -5.522 5.830 13.873 1.00 96.00 104 ALA A CA 1
ATOM 834 C C . ALA A 1 104 ? -4.141 6.479 13.684 1.00 96.00 104 ALA A C 1
ATOM 836 O O . ALA A 1 104 ? -3.602 6.438 12.577 1.00 96.00 104 ALA A O 1
ATOM 837 N N . ASP A 1 105 ? -3.539 7.004 14.752 1.00 96.38 105 ASP A N 1
ATOM 838 C CA . ASP A 1 105 ? -2.217 7.637 14.691 1.00 96.38 105 ASP A CA 1
ATOM 839 C C . ASP A 1 105 ? -1.109 6.631 14.369 1.00 96.38 105 ASP A C 1
ATOM 841 O O . ASP A 1 105 ? -0.222 6.921 13.568 1.00 96.38 105 ASP A O 1
ATOM 845 N N . ALA A 1 106 ? -1.193 5.412 14.914 1.00 97.50 106 ALA A N 1
ATOM 846 C CA . ALA A 1 106 ? -0.243 4.350 14.595 1.00 97.50 106 ALA A CA 1
ATOM 847 C C . ALA A 1 106 ? -0.376 3.908 13.129 1.00 97.50 106 ALA A C 1
ATOM 849 O O . ALA A 1 106 ? 0.628 3.757 12.432 1.00 97.50 106 ALA A O 1
ATOM 850 N N . VAL A 1 107 ? -1.613 3.768 12.629 1.00 98.25 107 VAL A N 1
ATOM 851 C CA . VAL A 1 107 ? -1.864 3.470 11.209 1.00 98.25 107 VAL A CA 1
ATOM 852 C C . VAL A 1 107 ? -1.308 4.579 10.317 1.00 98.25 107 VAL A C 1
ATOM 854 O O . VAL A 1 107 ? -0.628 4.289 9.334 1.00 98.25 107 VAL A O 1
ATOM 857 N N . ALA A 1 108 ? -1.549 5.845 10.662 1.00 97.69 108 ALA A N 1
ATOM 858 C CA . ALA A 1 108 ? -1.042 6.983 9.907 1.00 97.69 108 ALA A CA 1
ATOM 859 C C . ALA A 1 108 ? 0.494 7.030 9.904 1.00 97.69 108 ALA A C 1
ATOM 861 O O . ALA A 1 108 ? 1.088 7.215 8.843 1.00 97.69 108 ALA A O 1
ATOM 862 N N . ALA A 1 109 ? 1.143 6.814 11.050 1.00 98.06 109 ALA A N 1
ATOM 863 C CA . ALA A 1 109 ? 2.599 6.803 11.162 1.00 98.06 109 ALA A CA 1
ATOM 864 C C . ALA A 1 109 ? 3.238 5.700 10.301 1.00 98.06 109 ALA A C 1
ATOM 866 O O . ALA A 1 109 ? 4.192 5.965 9.563 1.00 98.06 109 ALA A O 1
ATOM 867 N N . LEU A 1 110 ? 2.681 4.486 10.332 1.00 98.38 110 LEU A N 1
ATOM 868 C CA . LEU A 1 110 ? 3.157 3.362 9.523 1.00 98.38 110 LEU A CA 1
ATOM 869 C C . LEU A 1 110 ? 2.894 3.571 8.027 1.00 98.38 110 LEU A C 1
ATOM 871 O O . LEU A 1 110 ? 3.794 3.362 7.214 1.00 98.38 110 LEU A O 1
ATOM 875 N N . ALA A 1 111 ? 1.707 4.055 7.650 1.00 97.75 111 ALA A N 1
ATOM 876 C CA . ALA A 1 111 ? 1.394 4.393 6.261 1.00 97.75 111 ALA A CA 1
ATOM 877 C C . ALA A 1 111 ? 2.342 5.475 5.716 1.00 97.75 111 ALA A C 1
ATOM 879 O O . ALA A 1 111 ? 2.824 5.377 4.589 1.00 97.75 111 ALA A O 1
ATOM 880 N N . GLN A 1 112 ? 2.670 6.476 6.538 1.00 97.38 112 GLN A N 1
ATOM 881 C CA . GLN A 1 112 ? 3.645 7.512 6.210 1.00 97.38 112 GLN A CA 1
ATOM 882 C C . GLN A 1 112 ? 5.068 6.956 6.077 1.00 97.38 112 GLN A C 1
ATOM 884 O O . GLN A 1 112 ? 5.778 7.332 5.144 1.00 97.38 112 GLN A O 1
ATOM 889 N N . LYS A 1 113 ? 5.488 6.039 6.961 1.00 97.25 113 LYS A N 1
ATOM 890 C CA . LYS A 1 113 ? 6.775 5.337 6.835 1.00 97.25 113 LYS A CA 1
ATOM 891 C C . LYS A 1 113 ? 6.856 4.595 5.499 1.00 97.25 113 LYS A C 1
ATOM 893 O O . LYS A 1 113 ? 7.793 4.828 4.745 1.00 97.25 113 LYS A O 1
ATOM 898 N N . ILE A 1 114 ? 5.857 3.776 5.170 1.00 96.94 114 ILE A N 1
ATOM 899 C CA . ILE A 1 114 ? 5.814 3.026 3.904 1.00 96.94 114 ILE A CA 1
ATOM 900 C C . ILE A 1 114 ? 5.818 3.981 2.703 1.00 96.94 114 ILE A C 1
ATOM 902 O O . ILE A 1 114 ? 6.571 3.783 1.750 1.00 96.94 114 ILE A O 1
ATOM 906 N N . GLY A 1 115 ? 5.033 5.059 2.764 1.00 96.00 115 GLY A N 1
ATOM 907 C CA . GLY A 1 115 ? 5.002 6.085 1.725 1.00 96.00 115 GLY A CA 1
ATOM 908 C C . GLY A 1 115 ? 6.381 6.689 1.451 1.00 96.00 115 GLY A C 1
ATOM 909 O O . GLY A 1 115 ? 6.796 6.766 0.296 1.00 96.00 115 GLY A O 1
ATOM 910 N N . ARG A 1 116 ? 7.124 7.072 2.496 1.00 96.06 116 ARG A N 1
ATOM 911 C CA . ARG A 1 116 ? 8.454 7.687 2.354 1.00 96.06 116 ARG A CA 1
ATOM 912 C C . ARG A 1 116 ? 9.544 6.692 1.971 1.00 96.06 116 ARG A C 1
ATOM 914 O O . ARG A 1 116 ? 10.345 6.977 1.083 1.00 96.06 116 ARG A O 1
ATOM 921 N N . GLU A 1 117 ? 9.576 5.542 2.632 1.00 94.75 117 GLU A N 1
ATOM 922 C CA . GLU A 1 117 ? 10.695 4.602 2.543 1.00 94.75 117 GLU A CA 1
ATOM 923 C C . GLU A 1 117 ? 10.538 3.583 1.409 1.00 94.75 117 GLU A C 1
ATOM 925 O O . GLU A 1 117 ? 11.539 3.091 0.894 1.00 94.75 117 GLU A O 1
ATOM 930 N N . SER A 1 118 ? 9.308 3.325 0.959 1.00 93.94 118 SER A N 1
ATOM 931 C CA . SER A 1 118 ? 9.023 2.457 -0.184 1.00 93.94 118 SER A CA 1
ATOM 932 C C . SER A 1 118 ? 8.563 3.257 -1.399 1.00 93.94 118 SER A C 1
ATOM 934 O O . SER A 1 118 ? 9.258 3.320 -2.417 1.00 93.94 118 SER A O 1
ATOM 936 N N . CYS A 1 119 ? 7.392 3.897 -1.301 1.00 94.38 119 CYS A N 1
ATOM 937 C CA . CYS A 1 119 ? 6.697 4.446 -2.466 1.00 94.38 119 CYS A CA 1
ATOM 938 C C . CYS A 1 119 ? 7.481 5.592 -3.113 1.00 94.38 119 CYS A C 1
ATOM 940 O O . CYS A 1 119 ? 7.740 5.549 -4.315 1.00 94.38 119 CYS A O 1
ATOM 942 N N . SER A 1 120 ? 7.914 6.580 -2.327 1.00 94.56 120 SER A N 1
ATOM 943 C CA . SER A 1 120 ? 8.652 7.741 -2.833 1.00 94.56 120 SER A CA 1
ATOM 944 C C . SER A 1 120 ? 9.985 7.352 -3.467 1.00 94.56 120 SER A C 1
ATOM 946 O O . SER A 1 120 ? 10.320 7.855 -4.537 1.00 94.56 120 SER A O 1
ATOM 948 N N . LYS A 1 121 ? 10.727 6.418 -2.861 1.00 92.19 121 LYS A N 1
ATOM 949 C CA . LYS A 1 121 ? 12.016 5.956 -3.400 1.00 92.19 121 LYS A CA 1
ATOM 950 C C . LYS A 1 121 ? 11.843 5.166 -4.698 1.00 92.19 121 LYS A C 1
ATOM 952 O O . LYS A 1 121 ? 12.547 5.431 -5.670 1.00 92.19 121 LYS A O 1
ATOM 957 N N . CYS A 1 122 ? 10.845 4.280 -4.756 1.00 89.25 122 CYS A N 1
ATOM 958 C CA . CYS A 1 122 ? 10.428 3.633 -6.001 1.00 89.25 122 CYS A CA 1
ATOM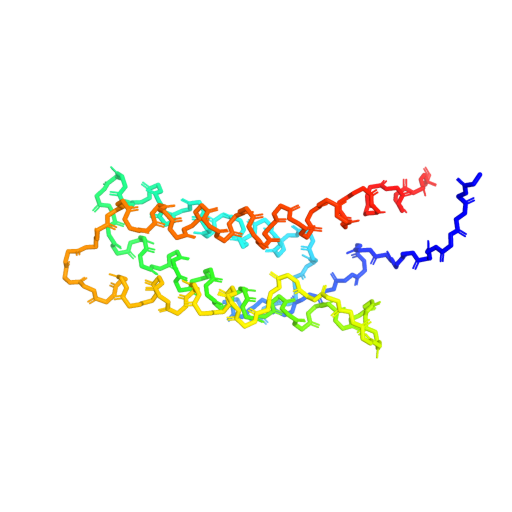 959 C C . CYS A 1 122 ? 10.080 4.659 -7.086 1.00 89.25 122 CYS A C 1
ATOM 961 O O . CYS A 1 122 ? 10.524 4.518 -8.225 1.00 89.25 122 CYS A O 1
ATOM 963 N N . HIS A 1 123 ? 9.269 5.667 -6.749 1.00 91.88 123 HIS A N 1
ATOM 964 C CA . HIS A 1 123 ? 8.784 6.659 -7.705 1.00 91.88 123 HIS A CA 1
ATOM 965 C C . HIS A 1 123 ? 9.898 7.559 -8.234 1.00 91.88 123 HIS A C 1
ATOM 967 O O . HIS A 1 123 ? 9.913 7.838 -9.429 1.00 91.88 123 HIS A O 1
ATOM 973 N N . LEU A 1 124 ? 10.854 7.946 -7.386 1.00 90.81 124 LEU A N 1
ATOM 974 C CA . LEU A 1 124 ? 12.007 8.758 -7.778 1.00 90.81 124 LEU A CA 1
ATOM 975 C C . LEU A 1 124 ? 12.828 8.103 -8.897 1.00 90.81 124 LEU A C 1
ATOM 977 O O . LEU A 1 124 ? 13.355 8.797 -9.761 1.00 90.81 124 LEU A O 1
ATOM 981 N N . VAL A 1 125 ? 12.898 6.772 -8.900 1.00 86.75 125 VAL A N 1
ATOM 982 C CA . VAL A 1 125 ? 13.625 6.008 -9.918 1.00 86.75 125 VAL A CA 1
ATOM 983 C C . VAL A 1 125 ? 12.747 5.718 -11.140 1.00 86.75 125 VAL A C 1
ATOM 985 O O . VAL A 1 125 ? 13.175 5.934 -12.271 1.00 86.75 125 VAL A O 1
ATOM 988 N N . HIS A 1 126 ? 11.515 5.245 -10.934 1.00 86.75 126 HIS A N 1
ATOM 989 C CA . HIS A 1 126 ? 10.729 4.644 -12.017 1.00 86.75 126 HIS A CA 1
ATOM 990 C C . HIS A 1 126 ? 9.744 5.593 -12.707 1.00 86.75 126 HIS A C 1
ATOM 992 O O . HIS A 1 126 ? 9.438 5.374 -13.875 1.00 86.75 126 HIS A O 1
ATOM 998 N N . VAL A 1 127 ? 9.233 6.634 -12.038 1.00 88.31 127 VAL A N 1
ATOM 999 C CA . VAL A 1 127 ? 8.241 7.542 -12.651 1.00 88.31 127 VAL A CA 1
ATOM 1000 C C . VAL A 1 127 ? 8.861 8.410 -13.750 1.00 88.31 127 VAL A C 1
ATOM 1002 O O . VAL A 1 127 ? 8.275 8.492 -14.826 1.00 88.31 127 VAL A O 1
ATOM 1005 N N . PRO A 1 128 ? 10.050 9.019 -13.575 1.00 87.94 128 PRO A N 1
ATOM 1006 C CA . PRO A 1 128 ? 10.679 9.745 -14.677 1.00 87.94 128 PRO A CA 1
ATOM 1007 C C . PRO A 1 128 ? 10.955 8.838 -15.882 1.00 87.94 128 PRO A C 1
ATOM 1009 O O . PRO A 1 128 ? 10.700 9.229 -17.021 1.00 87.94 128 PRO A O 1
ATOM 1012 N N . ALA A 1 129 ? 11.427 7.612 -15.634 1.00 83.44 129 ALA A N 1
ATOM 1013 C CA . ALA A 1 129 ? 11.686 6.623 -16.676 1.00 83.44 129 ALA A CA 1
ATOM 1014 C C . ALA A 1 129 ? 10.407 6.216 -17.423 1.00 83.44 129 ALA A C 1
ATOM 1016 O O . ALA A 1 129 ? 10.409 6.182 -18.653 1.00 83.44 129 ALA A O 1
ATOM 1017 N N . SER A 1 130 ? 9.306 5.975 -16.703 1.00 82.75 130 SER A N 1
ATOM 1018 C CA . SER A 1 130 ? 8.031 5.602 -17.319 1.00 82.75 130 SER A CA 1
ATOM 1019 C C . SER A 1 130 ? 7.433 6.725 -18.162 1.00 82.75 130 SER A C 1
ATOM 1021 O O . SER A 1 130 ? 6.833 6.440 -19.190 1.00 82.75 130 SER A O 1
ATOM 1023 N N . LEU A 1 131 ? 7.635 7.989 -17.778 1.00 80.31 131 LEU A N 1
ATOM 1024 C CA . LEU A 1 131 ? 7.174 9.151 -18.544 1.00 80.31 131 LEU A CA 1
ATOM 1025 C C . LEU A 1 131 ? 8.081 9.472 -19.742 1.00 80.31 131 LEU A C 1
ATOM 1027 O O . LEU A 1 131 ? 7.598 9.959 -20.758 1.00 80.31 131 LEU A O 1
ATOM 1031 N N . SER A 1 132 ? 9.380 9.179 -19.644 1.00 70.31 132 SER A N 1
ATOM 1032 C CA . SER A 1 132 ? 10.357 9.432 -20.717 1.00 70.31 132 SER A CA 1
ATOM 1033 C C . SER A 1 132 ? 10.335 8.354 -21.806 1.00 70.31 132 SER A C 1
ATOM 1035 O O . SER A 1 132 ? 10.652 8.638 -22.957 1.00 70.31 132 SER A O 1
ATOM 1037 N N . GLY A 1 133 ? 9.944 7.123 -21.451 1.00 58.12 133 GLY A N 1
ATOM 1038 C CA . GLY A 1 133 ? 9.679 6.028 -22.391 1.00 58.12 133 GLY A CA 1
ATOM 1039 C C . GLY A 1 133 ? 8.403 6.224 -23.218 1.00 58.12 133 GLY A C 1
ATOM 1040 O O . GLY A 1 133 ? 8.238 5.569 -24.244 1.00 58.12 133 GLY A O 1
ATOM 1041 N N . VAL A 1 134 ? 7.546 7.186 -22.846 1.00 50.75 134 VAL A N 1
ATOM 1042 C CA . VAL A 1 134 ? 6.483 7.722 -23.712 1.00 50.75 134 VAL A CA 1
ATOM 1043 C C . VAL A 1 134 ? 7.123 8.638 -24.766 1.00 50.75 134 VAL A C 1
ATOM 1045 O O . VAL A 1 134 ? 6.848 9.833 -24.865 1.00 50.75 134 VAL A O 1
ATOM 1048 N N . SER A 1 135 ? 8.032 8.083 -25.565 1.00 38.75 135 SER A N 1
ATOM 1049 C CA . SER A 1 135 ? 8.492 8.729 -26.785 1.00 38.75 135 SER A CA 1
ATOM 1050 C C . SER A 1 135 ? 7.384 8.581 -27.822 1.00 38.75 135 SER A C 1
ATOM 1052 O O . SER A 1 135 ? 7.214 7.519 -28.410 1.00 38.75 135 SER A O 1
ATOM 1054 N N . ARG A 1 136 ? 6.591 9.652 -27.938 1.00 39.84 136 ARG A N 1
ATOM 1055 C CA . ARG A 1 136 ? 5.851 10.126 -29.120 1.00 39.84 136 ARG A CA 1
ATOM 1056 C C . ARG A 1 136 ? 5.493 9.038 -30.148 1.00 39.84 136 ARG A C 1
ATOM 1058 O O . ARG A 1 136 ? 6.332 8.653 -30.959 1.00 39.84 136 ARG A O 1
ATOM 1065 N N . ARG A 1 137 ? 4.223 8.618 -30.138 1.00 36.72 137 ARG A N 1
ATOM 1066 C CA . ARG A 1 137 ? 3.546 8.272 -31.397 1.00 36.72 137 ARG A CA 1
ATOM 1067 C C . ARG A 1 137 ? 3.283 9.549 -32.182 1.00 36.72 137 ARG A C 1
ATOM 1069 O O . ARG A 1 137 ? 3.039 10.581 -31.513 1.00 36.72 137 ARG A O 1
#

Radius of gyration: 16.27 Å; chains: 1; bounding box: 42×25×50 Å

Secondary structure (DSSP, 8-state):
---S-----TTS-EEE-TTT-SEEEHHHHHHHHHHHHHHHHHHHHTT-HHHHHHHHHHHHHHHHHHHHHGGGT-SS----SS-HHHHHHHHHHHHHHHSSS--HHHHHHHHHHHIIIIIIHHHHHHHHHHHHS----

pLDDT: mean 88.18, std 14.95, range [36.72, 98.62]

Foldseek 3Di:
DDDPDDDDALQPQWFQQPVPSDTDRNVVLVVLLVCLLVQLLVCVVVVNLVSNVVSLVSNLRSLVSVVVSCCVRDVDDDDALSDPVLNVLSVVQVVQSVDPRRDSVSSVVSSVCSCVSRVVVVCVPPVVVNVVVPPDD